Protein AF-A0A530QN28-F1 (afdb_monomer_lite)

Foldseek 3Di:
DWDWDDDDPDIDTLDDDDDDDDDPPDDDDDDDDPSNNPVVVVVVD

Secondary structure (DSSP, 8-state):
-EEEEEETTEEEEEEES------TT--------TTSSHHHHHHT-

Sequence (45 aa):
MTKVYHAGEIEVFALRGVDLDLYEGEIAVLLGPSGSGKSTLLNIM

Structure (mmCIF, N/CA/C/O backbone):
data_AF-A0A530QN28-F1
#
_entry.id   AF-A0A530QN28-F1
#
loop_
_atom_site.group_PDB
_atom_site.id
_atom_site.type_symbol
_atom_site.label_atom_id
_atom_site.label_alt_id
_atom_site.label_comp_id
_atom_site.label_asym_id
_atom_site.label_entity_id
_atom_site.label_seq_id
_atom_site.pdbx_PDB_ins_code
_atom_site.Cartn_x
_atom_site.Cartn_y
_atom_site.Cartn_z
_atom_site.occupancy
_atom_site.B_iso_or_equiv
_atom_site.auth_seq_id
_atom_site.auth_comp_id
_atom_site.auth_asym_id
_atom_site.auth_atom_id
_atom_site.pdbx_PDB_model_num
ATOM 1 N N . MET A 1 1 ? -9.127 -6.293 -5.183 1.00 91.31 1 MET A N 1
ATOM 2 C CA . MET A 1 1 ? -8.621 -5.071 -5.872 1.00 91.31 1 MET A CA 1
ATOM 3 C C . MET A 1 1 ? -7.347 -5.348 -6.673 1.00 91.31 1 MET A C 1
ATOM 5 O O . MET A 1 1 ? -6.421 -5.964 -6.157 1.00 91.31 1 MET A O 1
ATOM 9 N N . THR A 1 2 ? -7.246 -4.846 -7.907 1.00 94.69 2 THR A N 1
ATOM 10 C CA . THR A 1 2 ? -6.042 -4.967 -8.758 1.00 94.69 2 THR A CA 1
ATOM 11 C C . THR A 1 2 ? -5.674 -3.601 -9.319 1.00 94.69 2 THR A C 1
ATOM 13 O O . THR A 1 2 ? -6.556 -2.846 -9.728 1.00 94.69 2 THR A O 1
ATOM 16 N N . LYS A 1 3 ? -4.379 -3.275 -9.355 1.00 95.62 3 LYS A N 1
ATOM 17 C CA . LYS A 1 3 ? -3.886 -2.021 -9.930 1.00 95.62 3 LYS A CA 1
ATOM 18 C C . LYS A 1 3 ? -2.587 -2.262 -10.680 1.00 95.62 3 LYS A C 1
ATOM 20 O O . LYS A 1 3 ? -1.606 -2.726 -10.099 1.00 95.62 3 LYS A O 1
ATOM 25 N N . VAL A 1 4 ? -2.592 -1.883 -11.953 1.00 95.94 4 VAL A N 1
ATOM 26 C CA . VAL A 1 4 ? -1.419 -1.865 -12.826 1.00 95.94 4 VAL A CA 1
ATOM 27 C C . VAL A 1 4 ? -1.134 -0.416 -13.205 1.00 95.94 4 VAL A C 1
ATOM 29 O O . VAL A 1 4 ? -2.055 0.345 -13.508 1.00 95.94 4 VAL A O 1
ATOM 32 N N . TYR A 1 5 ? 0.132 -0.024 -13.125 1.00 93.75 5 TYR A N 1
ATOM 33 C CA . TYR A 1 5 ? 0.636 1.225 -13.681 1.00 93.75 5 TYR A CA 1
ATOM 34 C C . TYR A 1 5 ? 1.422 0.917 -14.948 1.00 93.75 5 TYR A C 1
ATOM 36 O O . TYR A 1 5 ? 2.208 -0.028 -14.973 1.00 93.75 5 TYR A O 1
ATOM 44 N N . HIS A 1 6 ? 1.238 1.742 -15.972 1.00 93.38 6 HIS A N 1
ATOM 45 C CA . HIS A 1 6 ? 1.997 1.654 -17.213 1.00 93.38 6 HIS A CA 1
ATOM 46 C C . HIS A 1 6 ? 3.086 2.726 -17.173 1.00 93.38 6 HIS A C 1
ATOM 48 O O . HIS A 1 6 ? 2.788 3.922 -17.160 1.00 93.38 6 HIS A O 1
ATOM 54 N N . ALA A 1 7 ? 4.341 2.296 -17.081 1.00 88.69 7 ALA A N 1
ATOM 55 C CA . ALA A 1 7 ? 5.512 3.162 -17.072 1.00 88.69 7 ALA A CA 1
ATOM 56 C C . ALA A 1 7 ? 6.268 2.965 -18.392 1.00 88.69 7 ALA A C 1
ATOM 58 O O . ALA A 1 7 ? 7.163 2.126 -18.500 1.00 88.69 7 ALA A O 1
ATOM 59 N N . GLY A 1 8 ? 5.857 3.715 -19.418 1.00 90.44 8 GLY A N 1
ATOM 60 C CA . GLY A 1 8 ? 6.318 3.489 -20.788 1.00 90.44 8 GLY A CA 1
ATOM 61 C C . GLY A 1 8 ? 5.844 2.128 -21.297 1.00 90.44 8 GLY A C 1
ATOM 62 O O . GLY A 1 8 ? 4.651 1.842 -21.260 1.00 90.44 8 GLY A O 1
ATOM 63 N N . GLU A 1 9 ? 6.781 1.288 -21.736 1.00 92.56 9 GLU A N 1
ATOM 64 C CA . GLU A 1 9 ? 6.496 -0.073 -22.216 1.00 92.56 9 GLU A CA 1
ATOM 65 C C . GLU A 1 9 ? 6.387 -1.114 -21.087 1.00 92.56 9 GLU A C 1
ATOM 67 O O . GLU A 1 9 ? 6.057 -2.270 -21.344 1.00 92.56 9 GLU A O 1
ATOM 72 N N . ILE A 1 10 ? 6.664 -0.734 -19.834 1.00 94.44 10 ILE A N 1
ATOM 73 C CA . ILE A 1 10 ? 6.674 -1.666 -18.701 1.00 94.44 10 ILE A CA 1
ATOM 74 C C . ILE A 1 10 ? 5.358 -1.581 -17.928 1.00 94.44 10 ILE A C 1
ATOM 76 O O . ILE A 1 10 ? 4.925 -0.507 -17.503 1.00 94.44 10 ILE A O 1
ATOM 80 N N . GLU A 1 11 ? 4.764 -2.744 -17.666 1.00 94.00 11 GLU A N 1
ATOM 81 C CA . GLU A 1 11 ? 3.638 -2.888 -16.748 1.00 94.00 11 GLU A CA 1
ATOM 82 C C . GLU A 1 11 ? 4.121 -3.185 -15.326 1.00 94.00 11 GLU A C 1
ATOM 84 O O . GLU A 1 11 ? 4.802 -4.180 -15.061 1.00 94.00 11 GLU A O 1
ATOM 89 N N . VAL A 1 12 ? 3.732 -2.334 -14.377 1.00 94.00 12 VAL A N 1
ATOM 90 C CA . VAL A 1 12 ? 4.020 -2.510 -12.953 1.00 94.00 12 VAL A CA 1
ATOM 91 C C . VAL A 1 12 ? 2.730 -2.839 -12.218 1.00 94.00 12 VAL A C 1
ATOM 93 O O . VAL A 1 12 ? 1.871 -1.987 -11.991 1.00 94.00 12 VAL A O 1
ATOM 96 N N . PHE A 1 13 ? 2.611 -4.093 -11.796 1.00 94.44 13 PHE A N 1
ATOM 97 C CA . PHE A 1 13 ? 1.509 -4.562 -10.962 1.00 94.44 13 PHE A CA 1
ATOM 98 C C . PHE A 1 13 ? 1.709 -4.098 -9.518 1.00 94.44 13 PHE A C 1
ATOM 100 O O . PHE A 1 13 ? 2.342 -4.787 -8.716 1.00 94.44 13 PHE A O 1
ATOM 107 N N . ALA A 1 14 ? 1.168 -2.929 -9.189 1.00 95.44 14 ALA A N 1
ATOM 108 C CA . ALA A 1 14 ? 1.232 -2.388 -7.838 1.00 95.44 14 ALA A CA 1
ATOM 109 C C . ALA A 1 14 ? 0.317 -3.130 -6.854 1.00 95.44 14 ALA A C 1
ATOM 111 O O . ALA A 1 14 ? 0.665 -3.228 -5.683 1.00 95.44 14 ALA A O 1
ATOM 112 N N . LEU A 1 15 ? -0.817 -3.674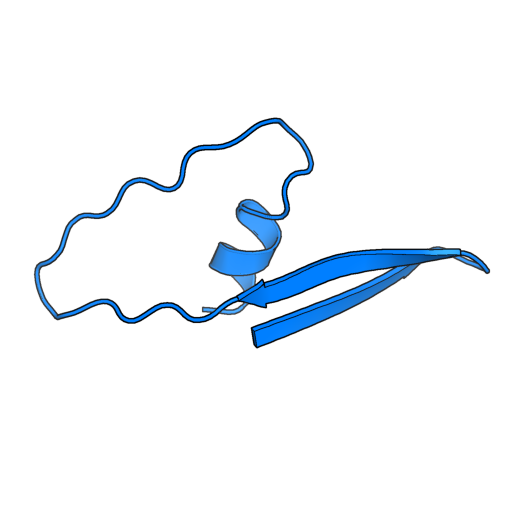 -7.316 1.00 96.56 15 LEU A N 1
ATOM 113 C CA . LEU A 1 15 ? -1.678 -4.574 -6.539 1.00 96.56 15 LEU A CA 1
ATOM 114 C C . LEU A 1 15 ? -2.084 -5.767 -7.408 1.00 96.56 15 LEU A C 1
ATOM 116 O O . LEU A 1 15 ? -2.516 -5.577 -8.546 1.00 96.56 15 LEU A O 1
ATOM 120 N N . ARG A 1 16 ? -1.976 -6.983 -6.865 1.00 94.81 16 ARG A N 1
ATOM 121 C CA . ARG A 1 16 ? -2.221 -8.254 -7.571 1.00 94.81 16 ARG A CA 1
ATOM 122 C C . ARG A 1 16 ? -3.389 -9.028 -6.946 1.00 94.81 16 ARG A C 1
ATOM 124 O O . ARG A 1 16 ? -3.175 -10.108 -6.417 1.00 94.81 16 ARG A O 1
ATOM 131 N N . GLY A 1 17 ? -4.601 -8.471 -6.980 1.00 94.25 17 GLY A N 1
ATOM 132 C CA . GLY A 1 17 ? -5.780 -9.121 -6.394 1.00 94.25 17 GLY A CA 1
ATOM 133 C C . GLY A 1 17 ? -5.752 -9.129 -4.863 1.00 94.25 17 GLY A C 1
ATOM 134 O O . GLY A 1 17 ? -5.605 -10.175 -4.250 1.00 94.25 17 GLY A O 1
ATOM 135 N N . VAL A 1 18 ? -5.843 -7.945 -4.256 1.00 94.81 18 VAL A N 1
ATOM 136 C CA . VAL A 1 18 ? -5.901 -7.755 -2.797 1.00 94.81 18 VAL A CA 1
ATOM 137 C C . VAL A 1 18 ? -7.347 -7.622 -2.344 1.00 94.81 18 VAL A C 1
ATOM 139 O O . VAL A 1 18 ? -8.036 -6.725 -2.829 1.00 94.81 18 VAL A O 1
ATOM 142 N N . ASP A 1 19 ? -7.772 -8.443 -1.394 1.00 95.00 19 ASP A N 1
ATOM 143 C CA . ASP A 1 19 ? -9.070 -8.321 -0.730 1.00 95.00 19 ASP A CA 1
ATOM 144 C C . ASP A 1 19 ? -8.857 -7.792 0.694 1.00 95.00 19 ASP A C 1
ATOM 146 O O . ASP A 1 19 ? -7.921 -8.209 1.383 1.00 95.00 19 ASP A O 1
ATOM 150 N N . LEU A 1 20 ? -9.665 -6.810 1.096 1.00 93.56 20 LEU A N 1
ATOM 151 C CA . LEU A 1 20 ? -9.556 -6.133 2.385 1.00 93.56 20 LEU A CA 1
ATOM 152 C C . LEU A 1 20 ? -10.941 -5.666 2.830 1.00 93.56 20 LEU A C 1
ATOM 154 O O . LEU A 1 20 ? -11.573 -4.880 2.129 1.00 93.56 20 LEU A O 1
ATOM 158 N N . ASP A 1 21 ? -11.339 -6.089 4.023 1.00 94.12 21 ASP A N 1
ATOM 159 C CA . ASP A 1 21 ? -12.521 -5.603 4.725 1.00 94.12 21 ASP A CA 1
ATOM 160 C C . ASP A 1 21 ? -12.059 -4.849 5.978 1.00 94.12 21 ASP A C 1
ATOM 162 O O . ASP A 1 21 ? -11.230 -5.357 6.735 1.00 94.12 21 ASP A O 1
ATOM 166 N N . LEU A 1 22 ? -12.563 -3.629 6.176 1.00 92.94 22 LEU A N 1
ATOM 167 C CA . LEU A 1 22 ? -12.347 -2.822 7.381 1.00 92.94 22 LEU A CA 1
ATOM 168 C C . LEU A 1 22 ? -13.703 -2.393 7.930 1.00 92.94 22 LEU A C 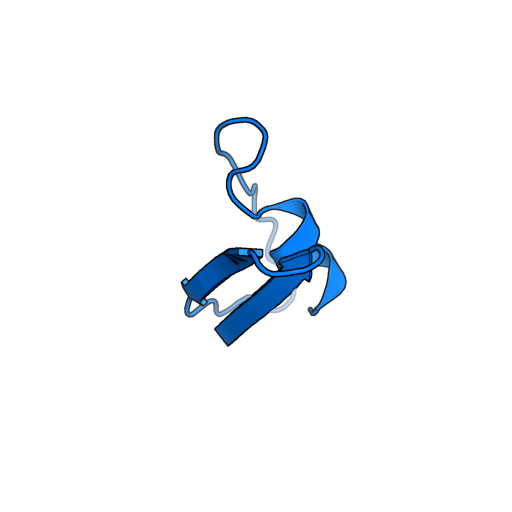1
ATOM 170 O O . LEU A 1 22 ? -14.561 -1.930 7.172 1.00 92.94 22 LEU A O 1
ATOM 174 N N . TYR A 1 23 ? -13.879 -2.516 9.239 1.00 95.56 23 TYR A N 1
ATOM 175 C CA . TYR A 1 23 ? -15.127 -2.186 9.917 1.00 95.56 23 TYR A CA 1
ATOM 176 C C . TYR A 1 23 ? -15.023 -0.861 10.680 1.00 95.56 23 TYR A C 1
ATOM 178 O O . TYR A 1 23 ? -13.941 -0.364 10.999 1.00 95.56 23 TYR A O 1
ATOM 186 N N . GLU A 1 24 ? -16.176 -0.256 10.966 1.00 96.19 24 GLU A N 1
ATOM 187 C CA . GLU A 1 24 ? -16.237 1.021 11.675 1.00 96.19 24 GLU A CA 1
ATOM 188 C C . GLU A 1 24 ? -15.592 0.918 13.066 1.00 96.19 24 GLU A C 1
ATOM 190 O O . GLU A 1 24 ? -15.876 0.006 13.842 1.00 96.19 24 GLU A O 1
ATOM 195 N N . GLY A 1 25 ? -14.712 1.873 13.378 1.00 97.00 25 GLY A N 1
ATOM 196 C CA . GLY A 1 25 ? -13.987 1.928 14.649 1.00 97.00 25 GLY A CA 1
ATOM 197 C C . GLY A 1 25 ? -12.721 1.065 14.714 1.00 97.00 25 GLY A C 1
ATOM 198 O O . GLY A 1 25 ? -12.014 1.128 15.721 1.00 97.00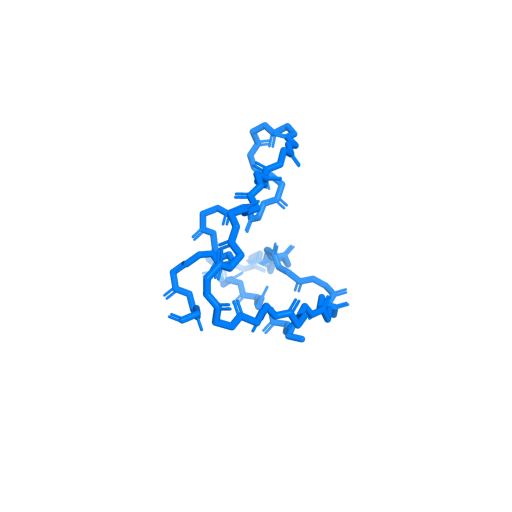 25 GLY A O 1
ATOM 199 N N . GLU A 1 26 ? -12.389 0.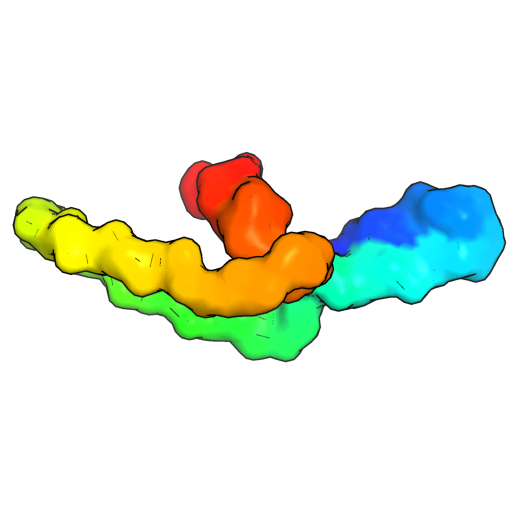300 13.670 1.00 96.75 26 GLU A N 1
ATOM 200 C CA .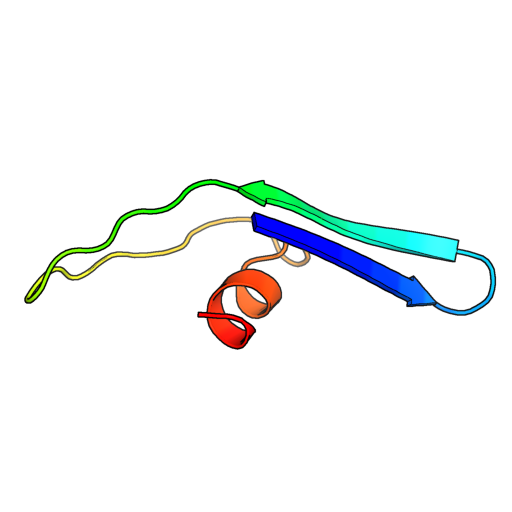 GLU A 1 26 ? -11.145 -0.469 13.628 1.00 96.75 26 GLU A CA 1
ATOM 201 C C . GLU A 1 26 ? -9.923 0.406 13.322 1.00 96.75 26 GLU A C 1
ATOM 203 O O . GLU A 1 26 ? -9.944 1.297 12.472 1.00 96.75 26 GLU A O 1
ATOM 208 N N . ILE A 1 27 ? -8.813 0.102 13.997 1.00 95.00 27 ILE A N 1
ATOM 209 C CA . ILE A 1 27 ? -7.497 0.666 13.699 1.00 95.00 27 ILE A CA 1
ATOM 210 C C . ILE A 1 27 ? -6.621 -0.466 13.173 1.00 95.00 27 ILE A C 1
ATOM 212 O O . ILE A 1 27 ? -6.262 -1.382 13.913 1.00 95.00 27 ILE A O 1
ATOM 216 N N . ALA A 1 28 ? -6.246 -0.378 11.900 1.00 94.44 28 ALA A N 1
ATOM 217 C CA . ALA A 1 28 ? -5.360 -1.332 11.245 1.00 94.44 28 ALA A CA 1
ATOM 218 C C . ALA A 1 28 ? -4.012 -0.688 10.892 1.00 94.44 28 ALA A C 1
ATOM 220 O O . ALA A 1 28 ? -3.925 0.505 10.594 1.00 94.44 28 ALA A O 1
ATOM 221 N N . VAL A 1 29 ? -2.948 -1.495 10.888 1.00 95.62 29 VAL A N 1
ATOM 222 C CA . VAL A 1 29 ? -1.604 -1.070 10.476 1.00 95.62 29 VAL A CA 1
ATOM 223 C C . VAL A 1 29 ? -1.191 -1.852 9.236 1.00 95.62 29 VAL A C 1
ATOM 225 O O . VAL A 1 29 ? -1.107 -3.078 9.261 1.00 95.62 29 VAL A O 1
ATOM 228 N N . LEU A 1 30 ? -0.883 -1.135 8.153 1.00 95.44 30 LEU A N 1
ATOM 229 C CA . LEU A 1 30 ? -0.412 -1.728 6.905 1.00 95.44 30 LEU A CA 1
ATOM 230 C C . LEU A 1 30 ? 1.124 -1.754 6.863 1.00 95.44 30 LEU A C 1
ATOM 232 O O .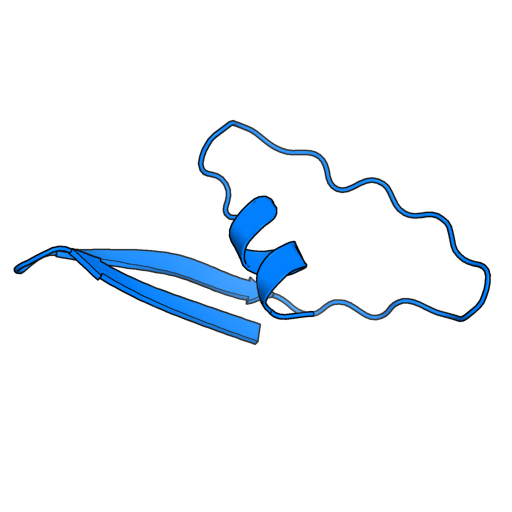 LEU A 1 30 ? 1.771 -0.728 6.646 1.00 95.44 30 LEU A O 1
ATOM 236 N N . LEU A 1 31 ? 1.714 -2.937 7.048 1.00 96.25 31 LEU A N 1
ATOM 237 C CA . LEU A 1 31 ? 3.167 -3.146 7.066 1.00 96.25 31 LEU A CA 1
ATOM 238 C C . LEU A 1 31 ? 3.668 -3.819 5.786 1.00 96.25 31 LEU A C 1
ATOM 240 O O . LEU A 1 31 ? 2.974 -4.609 5.154 1.00 96.25 31 LEU A O 1
ATOM 244 N N . GLY A 1 32 ? 4.905 -3.507 5.402 1.00 95.44 32 GLY A N 1
ATOM 245 C CA . GLY A 1 32 ? 5.579 -4.159 4.281 1.00 95.44 32 GLY A CA 1
ATOM 246 C C . GLY A 1 32 ? 6.758 -3.348 3.733 1.00 95.44 32 GLY A C 1
ATOM 247 O O . GLY A 1 32 ? 6.834 -2.142 3.987 1.00 95.44 32 GLY A O 1
ATOM 248 N N . PRO A 1 33 ? 7.656 -3.969 2.948 1.00 97.31 33 PRO A N 1
ATOM 249 C CA . PRO A 1 33 ? 8.831 -3.308 2.373 1.00 97.31 33 PRO A CA 1
ATOM 250 C C . PRO A 1 33 ? 8.486 -2.092 1.501 1.00 97.31 33 PRO A C 1
ATOM 252 O O . PRO A 1 33 ? 7.359 -1.955 1.016 1.00 97.31 33 PRO A O 1
ATOM 255 N N . SER A 1 34 ? 9.451 -1.200 1.264 1.00 96.25 34 SER A N 1
ATOM 256 C CA . SER A 1 34 ? 9.266 -0.114 0.289 1.00 96.25 34 SER A CA 1
ATOM 257 C C . SER A 1 34 ? 8.893 -0.681 -1.090 1.00 96.25 34 SER A C 1
ATOM 259 O O . SER A 1 34 ? 9.405 -1.722 -1.491 1.00 96.25 34 SER A O 1
ATOM 261 N N . GLY A 1 35 ? 7.957 -0.032 -1.791 1.00 94.12 35 GLY A N 1
ATOM 262 C CA . GLY A 1 35 ? 7.474 -0.480 -3.105 1.00 94.12 35 GLY A CA 1
ATOM 263 C C . GLY A 1 35 ? 6.433 -1.610 -3.095 1.00 94.12 35 GLY A C 1
ATOM 264 O O . GLY A 1 35 ? 5.917 -1.951 -4.151 1.00 94.12 35 GLY A O 1
ATOM 265 N N . SER A 1 36 ? 6.040 -2.150 -1.934 1.00 95.38 36 SER A N 1
ATOM 266 C CA . SER A 1 36 ? 5.088 -3.276 -1.855 1.00 95.38 36 SER A CA 1
ATOM 267 C C . SER A 1 36 ? 3.617 -2.939 -2.176 1.00 95.38 36 SER A C 1
ATOM 269 O O . SER A 1 36 ? 2.744 -3.757 -1.918 1.00 95.38 36 SER A O 1
ATOM 271 N N . GLY A 1 37 ? 3.313 -1.729 -2.661 1.00 96.00 37 GLY A N 1
ATOM 272 C CA . GLY A 1 37 ? 1.945 -1.325 -3.024 1.00 96.00 37 GLY A CA 1
ATOM 273 C C . GLY A 1 37 ? 1.096 -0.711 -1.901 1.00 96.00 37 GLY A C 1
ATOM 274 O O . GLY A 1 37 ? -0.061 -0.390 -2.135 1.00 96.00 37 GLY A O 1
ATOM 275 N N . LYS A 1 38 ? 1.651 -0.473 -0.702 1.00 97.31 38 LYS A N 1
ATOM 276 C CA . LYS A 1 38 ? 0.900 0.075 0.455 1.00 97.31 38 LYS A CA 1
ATOM 277 C C . LYS A 1 38 ? 0.237 1.423 0.178 1.00 97.31 38 LYS A C 1
ATOM 279 O O . LYS A 1 38 ? -0.964 1.567 0.355 1.00 97.31 38 LYS A O 1
ATOM 284 N N . SER A 1 39 ? 1.013 2.399 -0.295 1.00 96.56 39 SER A N 1
ATOM 285 C CA . SER A 1 39 ? 0.480 3.718 -0.657 1.00 96.56 39 SER A CA 1
ATOM 286 C C . SER A 1 39 ? -0.495 3.628 -1.829 1.00 96.56 39 SER A C 1
ATOM 288 O O . SER A 1 39 ? -1.464 4.371 -1.870 1.00 96.56 39 SER A O 1
ATOM 290 N N . THR A 1 40 ? -0.278 2.689 -2.758 1.00 96.81 40 THR A N 1
ATOM 291 C CA . THR A 1 40 ? -1.227 2.427 -3.846 1.00 96.81 40 THR A CA 1
ATOM 292 C C . THR A 1 40 ? -2.568 1.946 -3.309 1.00 96.81 40 THR A C 1
ATOM 294 O O . THR A 1 40 ? -3.583 2.455 -3.761 1.00 96.81 40 THR A O 1
ATOM 297 N N . LEU A 1 41 ? -2.573 1.003 -2.359 1.00 96.06 41 LEU A N 1
ATOM 298 C CA . LEU A 1 41 ? -3.790 0.505 -1.719 1.00 96.06 41 LEU A CA 1
ATOM 299 C C . LEU A 1 41 ? -4.531 1.635 -0.995 1.00 96.06 41 LEU A C 1
ATOM 301 O O . LEU A 1 41 ? -5.704 1.843 -1.265 1.00 96.06 41 LEU A O 1
ATOM 305 N N . LEU A 1 42 ? -3.833 2.420 -0.167 1.00 94.31 42 LEU A N 1
ATOM 306 C CA . LEU A 1 42 ? -4.441 3.535 0.574 1.00 94.31 42 LEU A CA 1
ATOM 307 C C . LEU A 1 42 ? -5.000 4.645 -0.329 1.00 94.31 42 LEU A C 1
ATOM 309 O O . LEU A 1 42 ? -5.970 5.288 0.040 1.00 94.31 42 LEU A O 1
ATOM 313 N N . ASN A 1 43 ? -4.410 4.877 -1.503 1.00 94.44 43 ASN A N 1
ATOM 314 C CA . ASN A 1 43 ? -4.871 5.915 -2.432 1.00 94.44 43 ASN A CA 1
ATOM 315 C C . ASN A 1 43 ? -6.143 5.544 -3.209 1.00 94.44 43 ASN A C 1
ATOM 317 O O . ASN A 1 43 ? -6.713 6.414 -3.864 1.00 94.44 43 ASN A O 1
ATOM 321 N N . ILE A 1 44 ? -6.523 4.263 -3.237 1.00 90.75 44 ILE A N 1
ATOM 322 C CA . ILE A 1 44 ? -7.696 3.778 -3.984 1.00 90.75 44 ILE A CA 1
ATOM 323 C C . ILE A 1 44 ? -8.831 3.304 -3.069 1.00 90.75 44 ILE A C 1
ATOM 325 O O . ILE A 1 44 ? -9.834 2.809 -3.584 1.00 90.75 44 ILE A O 1
ATOM 329 N N . MET A 1 45 ? -8.633 3.400 -1.752 1.00 84.75 45 MET A N 1
ATOM 330 C CA . MET A 1 45 ? -9.658 3.194 -0.728 1.00 84.75 45 MET A CA 1
ATOM 331 C C . MET A 1 45 ? -10.504 4.449 -0.525 1.00 84.75 45 MET A C 1
ATOM 333 O O . MET A 1 45 ? -10.009 5.557 -0.837 1.00 84.75 45 MET A O 1
#

pLDDT: mean 94.5, std 2.33, range [84.75, 97.31]

Radius of gyration: 12.33 Å; chains: 1; bounding box: 26×15×37 Å